Protein AF-A0A7X6W2G9-F1 (afdb_monomer)

Radius of gyration: 15.2 Å; Cα contacts (8 Å, |Δi|>4): 298; chains: 1; bounding box: 39×26×39 Å

Nearest PDB structures (foldseek):
  5fmg-assembly1_W  TM=5.201E-01  e=1.025E+00  Plasmodium falciparum
  4ghb-assembly1_A  TM=3.511E-01  e=9.060E+00  Bacteroides uniformis ATCC 8492

Solvent-accessible surface area (backbone atoms only — not comparable to full-atom values): 7760 Å² total; per-residue (Å²): 130,79,74,50,56,40,31,27,51,51,83,73,50,70,71,57,42,30,48,36,49,16,65,30,70,74,47,59,49,78,27,41,30,77,34,76,48,69,90,76,62,69,58,72,57,55,71,62,27,46,32,41,32,32,47,43,82,47,40,62,64,29,31,22,41,33,44,40,48,59,71,54,93,79,63,69,94,62,61,63,70,36,48,31,42,31,15,38,68,68,65,27,46,28,38,30,78,63,87,57,95,48,90,50,46,28,32,36,29,32,41,88,55,51,72,46,53,35,34,48,30,71,80,38,46,79,72,57,15,48,31,72,27,57,39,98,88,69,46,76,48,65,120

Foldseek 3Di:
DDKKKKFWQDDDDDLLLLVLLCQLVVHDSLQEAEACDPVPDDDDSNVNHQWYWHWHAFAARRGIMIIIDGPDPPDDPDCLSSVLSSQLSVQTKMWIDPPDPDPQWTWIAGNVRDIFIFGFDPVQVVVRYTYTDADPVRHGDTD

pLDDT: mean 90.99, std 9.59, range [55.84, 98.44]

Mean predicted aligned error: 4.4 Å

Sequence (143 aa):
MIEHDVLLATKPEGEELRRAVSAAAGIEAERVFVTPDITTAQGEDYENARVVIERVDMGGEFPVLLHFYPRAEETAKDPVPEVKRLAAILKCRVLIDDDSDNPWQMLEVTPDGTTRTVYLDPDAEDLGEFNLLKAPNGERKVA

Structure (mmCIF, N/CA/C/O backbone):
data_AF-A0A7X6W2G9-F1
#
_entry.id   AF-A0A7X6W2G9-F1
#
loop_
_atom_site.group_PDB
_atom_site.id
_atom_site.type_symbol
_atom_site.label_atom_id
_atom_site.label_alt_id
_atom_site.label_comp_id
_atom_site.label_asym_id
_atom_site.label_entity_id
_atom_site.label_seq_id
_atom_site.pdbx_PDB_ins_code
_atom_site.Cartn_x
_atom_site.Cartn_y
_atom_site.Cartn_z
_atom_site.occupancy
_atom_site.B_iso_or_equiv
_atom_site.auth_seq_id
_atom_site.auth_comp_id
_atom_site.auth_asym_id
_atom_site.auth_atom_id
_atom_site.pdbx_PDB_model_num
ATOM 1 N N . MET A 1 1 ? -17.128 7.792 -2.611 1.00 55.84 1 MET A N 1
ATOM 2 C CA . MET A 1 1 ? -16.157 6.944 -1.901 1.00 55.84 1 MET A CA 1
ATOM 3 C C . MET A 1 1 ? -14.899 6.998 -2.728 1.00 55.84 1 MET A C 1
ATOM 5 O O . MET A 1 1 ? -15.007 6.773 -3.926 1.00 55.84 1 MET A O 1
ATOM 9 N N . ILE A 1 2 ? -13.800 7.468 -2.146 1.00 60.41 2 ILE A N 1
ATOM 10 C CA . ILE A 1 2 ? -12.516 7.484 -2.842 1.00 60.41 2 ILE A CA 1
ATOM 11 C C . ILE A 1 2 ? -11.866 6.152 -2.493 1.00 60.41 2 ILE A C 1
ATOM 13 O O . ILE A 1 2 ? -11.666 5.857 -1.315 1.00 60.41 2 ILE A O 1
ATOM 17 N N . GLU A 1 3 ? -11.688 5.327 -3.511 1.00 76.69 3 GLU A N 1
ATOM 18 C CA . GLU A 1 3 ? -10.987 4.056 -3.422 1.00 76.69 3 GLU A CA 1
ATOM 19 C C . GLU A 1 3 ? -9.529 4.322 -3.777 1.00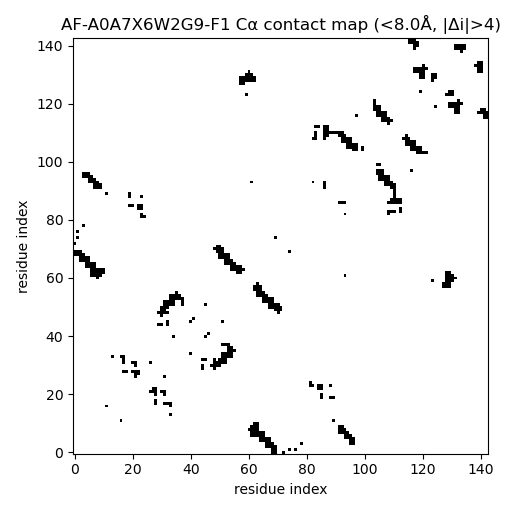 76.69 3 GLU A C 1
ATOM 21 O O . GLU A 1 3 ? -9.242 5.086 -4.702 1.00 76.69 3 GLU A O 1
ATOM 26 N N . HIS A 1 4 ? -8.621 3.760 -2.989 1.00 86.56 4 HIS A N 1
ATOM 27 C CA . HIS A 1 4 ? -7.195 3.891 -3.227 1.00 86.56 4 HIS A CA 1
ATOM 28 C C . HIS A 1 4 ? -6.560 2.513 -3.195 1.00 86.56 4 HIS A C 1
ATOM 30 O O . HIS A 1 4 ? -6.687 1.790 -2.202 1.00 86.56 4 HIS A O 1
ATOM 36 N N . ASP A 1 5 ? -5.829 2.219 -4.261 1.00 93.81 5 ASP A N 1
ATOM 37 C CA . ASP A 1 5 ? -5.077 0.989 -4.417 1.00 93.81 5 ASP A CA 1
ATOM 38 C C . ASP A 1 5 ? -3.619 1.230 -4.052 1.00 93.81 5 ASP A C 1
ATOM 40 O O . ASP A 1 5 ? -2.990 2.204 -4.478 1.00 93.81 5 ASP A O 1
ATOM 44 N N . VAL A 1 6 ? -3.086 0.341 -3.218 1.00 96.44 6 VAL A N 1
ATOM 45 C CA . VAL A 1 6 ? -1.714 0.427 -2.724 1.00 96.44 6 VAL A CA 1
ATOM 46 C C . VAL A 1 6 ? -1.023 -0.916 -2.902 1.00 96.44 6 VAL A C 1
ATOM 48 O O . VAL A 1 6 ? -1.430 -1.920 -2.322 1.00 96.44 6 VAL A O 1
ATOM 51 N N . LEU A 1 7 ? 0.070 -0.923 -3.658 1.00 97.62 7 LEU A N 1
ATOM 52 C CA . LEU A 1 7 ? 0.895 -2.104 -3.906 1.00 97.62 7 LEU A CA 1
ATOM 53 C C . LEU A 1 7 ? 2.127 -2.087 -2.999 1.00 97.62 7 LEU A C 1
ATOM 55 O O . LEU A 1 7 ? 2.850 -1.092 -2.955 1.00 97.62 7 LEU A O 1
ATOM 59 N N . LEU A 1 8 ? 2.413 -3.182 -2.295 1.00 98.31 8 LEU A N 1
ATOM 60 C CA . LEU A 1 8 ? 3.549 -3.283 -1.371 1.00 98.31 8 LEU A CA 1
ATOM 61 C C . LEU A 1 8 ? 4.641 -4.204 -1.913 1.00 98.31 8 LEU A C 1
ATOM 63 O O . LEU A 1 8 ? 4.361 -5.315 -2.349 1.00 98.31 8 LEU A O 1
ATOM 67 N N . ALA A 1 9 ? 5.906 -3.793 -1.791 1.00 98.00 9 ALA A N 1
ATOM 68 C CA . ALA A 1 9 ? 7.071 -4.615 -2.152 1.00 98.00 9 ALA A CA 1
ATOM 69 C C . ALA A 1 9 ? 7.432 -5.693 -1.104 1.00 98.00 9 ALA A C 1
ATOM 71 O O . ALA A 1 9 ? 8.477 -6.341 -1.197 1.00 98.00 9 ALA A O 1
ATOM 72 N N . THR A 1 10 ? 6.614 -5.858 -0.066 1.00 97.25 10 THR A N 1
ATOM 73 C CA . THR A 1 10 ? 6.757 -6.871 0.989 1.00 97.25 10 THR A CA 1
ATOM 74 C C . THR A 1 10 ? 5.399 -7.507 1.283 1.00 97.25 10 THR A C 1
ATOM 76 O O . THR A 1 10 ? 4.366 -7.013 0.841 1.00 97.25 10 THR A O 1
ATOM 79 N N . LYS A 1 11 ? 5.394 -8.614 2.037 1.00 97.31 11 LYS A N 1
ATOM 80 C CA . LYS A 1 11 ? 4.176 -9.316 2.467 1.00 97.31 11 LYS A CA 1
ATOM 81 C C . LYS A 1 11 ? 3.947 -9.154 3.973 1.00 97.31 11 LYS A C 1
ATOM 83 O O . LYS A 1 11 ? 4.187 -10.114 4.699 1.00 97.31 11 LYS A O 1
ATOM 88 N N . PRO A 1 12 ? 3.544 -7.968 4.470 1.00 96.19 12 PRO A N 1
ATOM 89 C CA . PRO A 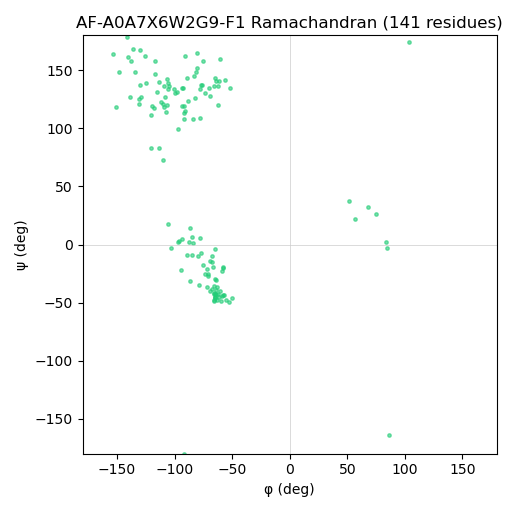1 12 ? 3.184 -7.849 5.874 1.00 96.19 12 PRO A CA 1
ATOM 90 C C . PRO A 1 12 ? 1.951 -8.709 6.169 1.00 96.19 12 PRO A C 1
ATOM 92 O O . PRO A 1 12 ? 1.014 -8.795 5.364 1.00 96.19 12 PRO A O 1
ATOM 95 N N . GLU A 1 13 ? 1.969 -9.341 7.336 1.00 93.12 13 GLU A N 1
ATOM 96 C CA . GLU A 1 13 ? 0.866 -10.161 7.840 1.00 93.12 13 GLU A CA 1
ATOM 97 C C . GLU A 1 13 ? -0.226 -9.282 8.469 1.00 93.12 13 GLU A C 1
ATOM 99 O O . GLU A 1 13 ? 0.008 -8.117 8.796 1.00 93.12 13 GLU A O 1
ATOM 104 N N . GLY A 1 14 ? -1.425 -9.837 8.683 1.00 90.62 14 GLY A N 1
ATOM 105 C CA . GLY A 1 14 ? -2.616 -9.065 9.076 1.00 90.62 14 GLY A CA 1
ATOM 106 C C . GLY A 1 14 ? -2.416 -8.108 10.262 1.00 90.62 14 GLY A C 1
ATOM 107 O O . GLY A 1 14 ? -2.785 -6.940 10.174 1.00 90.62 14 GLY A O 1
ATOM 108 N N . GLU A 1 15 ? -1.778 -8.557 11.348 1.00 94.44 15 GLU A N 1
ATOM 109 C CA . GLU A 1 15 ? -1.539 -7.714 12.534 1.00 94.44 15 GLU A CA 1
ATOM 110 C C . GLU A 1 15 ? -0.475 -6.629 12.303 1.00 94.44 15 GLU A C 1
ATOM 112 O O . GLU A 1 15 ? -0.602 -5.512 12.810 1.00 94.44 15 GLU A O 1
ATOM 117 N N . GLU A 1 16 ? 0.570 -6.937 11.534 1.00 96.31 16 GLU A N 1
ATOM 118 C CA . GLU A 1 16 ? 1.605 -5.968 11.163 1.00 96.31 16 GLU A CA 1
ATOM 119 C C . GLU A 1 16 ? 1.010 -4.875 10.275 1.00 96.31 16 GLU A C 1
ATOM 121 O O . GLU A 1 16 ? 1.174 -3.685 10.557 1.00 96.31 16 GLU A O 1
ATOM 126 N N . LEU A 1 17 ? 0.255 -5.281 9.253 1.00 96.56 17 LEU A N 1
ATOM 127 C CA . LEU A 1 17 ? -0.417 -4.376 8.334 1.00 96.56 17 LEU A CA 1
ATOM 128 C C . LEU A 1 17 ? -1.424 -3.485 9.069 1.00 96.56 17 LEU A C 1
ATOM 130 O O . LEU A 1 17 ? -1.415 -2.268 8.886 1.00 96.56 17 LEU A O 1
ATOM 134 N N . ARG A 1 18 ? -2.236 -4.068 9.959 1.00 96.81 18 ARG A N 1
ATOM 135 C CA . ARG A 1 18 ? -3.210 -3.338 10.780 1.00 96.81 18 ARG A CA 1
ATOM 136 C C . ARG A 1 18 ? -2.550 -2.220 11.587 1.00 96.81 18 ARG A C 1
ATOM 138 O O . ARG A 1 18 ? -3.013 -1.080 11.560 1.00 96.81 18 ARG A O 1
ATOM 145 N N . ARG A 1 19 ? -1.437 -2.521 12.265 1.00 97.31 19 ARG A N 1
ATOM 146 C CA . ARG A 1 19 ? -0.665 -1.531 13.037 1.00 97.31 19 ARG A CA 1
ATOM 147 C C . ARG A 1 19 ? -0.033 -0.469 12.149 1.00 97.31 19 ARG A C 1
ATOM 149 O O . ARG A 1 19 ? -0.051 0.706 12.511 1.00 97.31 19 ARG A O 1
ATOM 156 N N . ALA A 1 20 ? 0.522 -0.868 11.008 1.00 97.62 20 ALA A N 1
ATOM 157 C CA . ALA A 1 20 ? 1.176 0.054 10.091 1.00 97.62 20 ALA A CA 1
ATOM 158 C C . ALA A 1 20 ? 0.186 1.064 9.501 1.00 97.62 20 ALA A C 1
ATOM 160 O O . ALA A 1 20 ? 0.450 2.265 9.521 1.00 97.62 20 ALA A O 1
ATOM 161 N N . VAL A 1 21 ? -0.983 0.593 9.064 1.00 95.75 21 VAL A N 1
ATOM 162 C CA . VAL A 1 21 ? -2.077 1.436 8.564 1.00 95.75 21 VAL A CA 1
ATOM 163 C C . VAL A 1 21 ? -2.599 2.356 9.660 1.00 95.75 21 VAL A C 1
ATOM 165 O O . VAL A 1 21 ? -2.726 3.555 9.434 1.00 95.75 21 VAL A O 1
ATOM 168 N N . SER A 1 22 ? -2.868 1.816 10.851 1.00 95.81 22 SER A N 1
ATOM 169 C CA . SER A 1 22 ? -3.318 2.594 12.011 1.00 95.81 22 SER A CA 1
ATOM 170 C C . SER A 1 22 ? -2.375 3.764 12.302 1.00 95.81 22 SER A C 1
ATOM 172 O O . SER A 1 22 ? -2.812 4.913 12.380 1.00 95.81 22 SER A O 1
ATOM 174 N N . ALA A 1 23 ? -1.070 3.495 12.365 1.00 96.50 23 ALA A N 1
ATOM 175 C CA . ALA A 1 23 ? -0.057 4.517 12.589 1.00 96.50 23 ALA A CA 1
ATOM 176 C C . ALA A 1 23 ? 0.069 5.507 11.415 1.00 96.50 23 ALA A C 1
ATOM 178 O O . ALA A 1 23 ? 0.242 6.704 11.643 1.00 96.50 23 ALA A O 1
ATOM 179 N N . ALA A 1 24 ? -0.037 5.041 10.167 1.00 95.44 24 ALA A N 1
ATOM 180 C CA . ALA A 1 24 ? 0.056 5.889 8.979 1.00 95.44 24 ALA A CA 1
ATOM 181 C C . ALA A 1 24 ? -1.147 6.836 8.821 1.00 95.44 24 ALA A C 1
ATOM 183 O O . ALA A 1 24 ? -0.966 8.004 8.467 1.00 95.44 24 ALA A O 1
ATOM 184 N N . ALA A 1 25 ? -2.355 6.353 9.111 1.00 91.81 25 ALA A N 1
ATOM 185 C CA . ALA A 1 25 ? -3.603 7.105 9.000 1.00 91.81 25 ALA A CA 1
ATOM 186 C C . ALA A 1 25 ? -3.975 7.873 10.283 1.00 91.81 25 ALA A C 1
ATOM 188 O O . ALA A 1 25 ? -4.902 8.676 10.267 1.00 91.81 25 ALA A O 1
ATOM 189 N N . GLY A 1 26 ? -3.267 7.649 11.396 1.00 92.81 26 GLY A N 1
ATOM 190 C CA . GL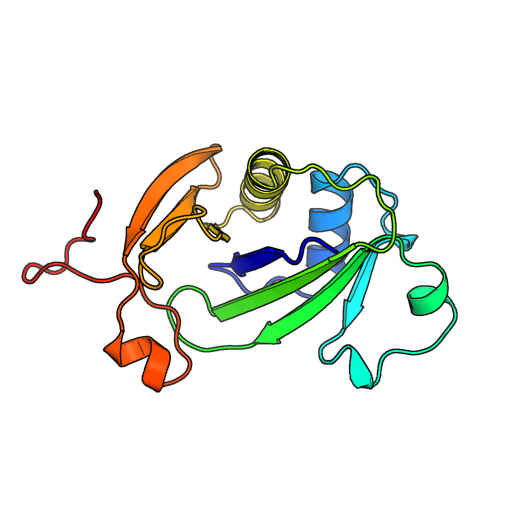Y A 1 26 ? -3.562 8.308 12.672 1.00 92.81 26 GLY A CA 1
ATOM 191 C C . GLY A 1 26 ? -4.892 7.865 13.290 1.00 92.81 26 GLY A C 1
ATOM 192 O O . GLY A 1 26 ? -5.559 8.663 13.945 1.00 92.81 26 GLY A O 1
ATOM 193 N N . ILE A 1 27 ? -5.282 6.606 13.075 1.00 92.94 27 ILE A N 1
ATOM 194 C CA . ILE A 1 27 ? -6.512 6.007 13.612 1.00 92.94 27 ILE A CA 1
ATOM 195 C C . ILE A 1 27 ? -6.187 4.851 14.556 1.00 92.94 27 ILE A C 1
ATOM 197 O O . ILE A 1 27 ? -5.112 4.264 14.490 1.00 92.94 27 ILE A O 1
ATOM 201 N N . GLU A 1 28 ? -7.120 4.510 15.438 1.00 95.00 28 GLU A N 1
ATOM 202 C CA . GLU A 1 28 ? -7.001 3.385 16.376 1.00 95.00 28 GLU A CA 1
ATOM 203 C C . GLU A 1 28 ? -6.865 2.051 15.614 1.00 95.00 28 GLU A C 1
ATOM 205 O O . GLU A 1 28 ? -7.532 1.842 14.599 1.00 95.00 28 GLU A O 1
ATOM 210 N N . ALA A 1 29 ? -6.022 1.129 16.089 1.00 95.25 29 ALA A N 1
ATOM 211 C CA . ALA A 1 29 ? -5.781 -0.149 15.407 1.00 95.25 29 ALA A CA 1
ATOM 212 C C . ALA A 1 29 ? -7.034 -1.035 15.360 1.00 95.25 29 ALA A C 1
ATOM 214 O O . ALA A 1 29 ? -7.244 -1.780 14.407 1.00 95.25 29 ALA A O 1
ATOM 215 N N . GLU A 1 30 ? -7.903 -0.904 16.357 1.00 95.31 30 GLU A N 1
ATOM 216 C CA . GLU A 1 30 ? -9.210 -1.551 16.455 1.00 95.31 30 GLU A CA 1
ATOM 217 C C . GLU A 1 30 ? -10.214 -1.004 15.426 1.00 95.31 30 GLU A C 1
ATOM 219 O O . GLU A 1 30 ? -11.252 -1.612 15.187 1.00 95.31 30 GLU A O 1
ATOM 224 N N . ARG A 1 31 ? -9.914 0.138 14.793 1.00 95.50 31 ARG A N 1
ATOM 225 C CA . ARG A 1 31 ? -10.718 0.732 13.714 1.00 95.50 31 ARG A CA 1
ATOM 226 C C . ARG A 1 31 ? -10.215 0.365 12.320 1.00 95.50 31 ARG A C 1
ATOM 228 O O . ARG A 1 31 ? -10.771 0.866 11.340 1.00 95.50 31 ARG A O 1
ATOM 235 N N . VAL A 1 32 ? -9.189 -0.477 12.225 1.00 95.44 32 VAL A N 1
ATOM 236 C CA . VAL A 1 32 ? -8.656 -1.002 10.966 1.00 95.44 32 VAL A CA 1
ATOM 237 C C . VAL A 1 32 ? -9.020 -2.477 10.866 1.00 95.44 32 VAL A C 1
ATOM 239 O O . VAL A 1 32 ? -8.582 -3.286 11.684 1.00 95.44 32 VAL A O 1
ATOM 242 N N . PHE A 1 33 ? -9.792 -2.831 9.843 1.00 95.94 33 PHE A N 1
ATOM 243 C CA . PHE A 1 33 ? -10.171 -4.213 9.568 1.00 95.94 33 PHE A CA 1
ATOM 244 C C . PHE A 1 33 ? -9.506 -4.689 8.280 1.00 95.94 33 PHE A C 1
ATOM 246 O O . PHE A 1 33 ? -9.695 -4.076 7.234 1.00 95.94 33 PHE A O 1
ATOM 253 N N . VAL A 1 34 ? -8.725 -5.768 8.355 1.00 96.25 34 VAL A N 1
ATOM 254 C CA . VAL A 1 34 ? -8.035 -6.367 7.202 1.00 96.25 34 VAL A CA 1
ATOM 255 C C . VAL A 1 34 ? -8.711 -7.693 6.867 1.00 96.25 34 VAL A C 1
ATOM 257 O O . VAL A 1 34 ? -8.847 -8.546 7.742 1.00 96.25 34 VAL A O 1
ATOM 260 N N . THR A 1 35 ? -9.109 -7.880 5.612 1.00 96.19 35 THR A N 1
ATOM 261 C CA . THR A 1 35 ? -9.775 -9.093 5.116 1.00 96.19 35 THR A CA 1
ATOM 262 C C . THR A 1 35 ? -9.169 -9.540 3.786 1.00 96.19 35 THR A C 1
ATOM 264 O O . THR A 1 35 ? -8.714 -8.692 3.025 1.00 96.19 35 THR A O 1
ATOM 267 N N . PRO A 1 36 ? -9.131 -10.845 3.472 1.00 95.62 36 PRO A N 1
ATOM 268 C CA . PRO A 1 36 ? -8.777 -11.308 2.129 1.00 95.62 36 PRO A CA 1
ATOM 269 C C . PRO A 1 36 ? -9.901 -11.110 1.099 1.00 95.62 36 PRO A C 1
ATOM 271 O O . PRO A 1 36 ? -9.636 -11.192 -0.092 1.00 95.62 36 PRO A O 1
ATOM 274 N N . ASP A 1 37 ? -11.142 -10.911 1.553 1.00 95.19 37 ASP A N 1
ATOM 275 C CA . ASP A 1 37 ? -12.321 -10.730 0.700 1.00 95.19 37 ASP A CA 1
ATOM 276 C C . ASP A 1 37 ? -13.344 -9.854 1.438 1.00 95.19 37 ASP A C 1
ATOM 278 O O . ASP A 1 37 ? -13.813 -10.205 2.530 1.00 95.19 37 ASP A O 1
ATOM 282 N N . ILE A 1 38 ? -13.674 -8.687 0.884 1.00 93.50 38 ILE A N 1
ATOM 283 C CA . ILE A 1 38 ? -14.629 -7.765 1.514 1.00 93.50 38 ILE A CA 1
ATOM 284 C C . ILE A 1 38 ? -16.080 -8.249 1.420 1.00 93.50 38 ILE A C 1
ATOM 286 O O . ILE A 1 38 ? -16.900 -7.910 2.274 1.00 93.50 38 ILE A O 1
ATOM 290 N N . THR A 1 39 ? -16.410 -9.076 0.42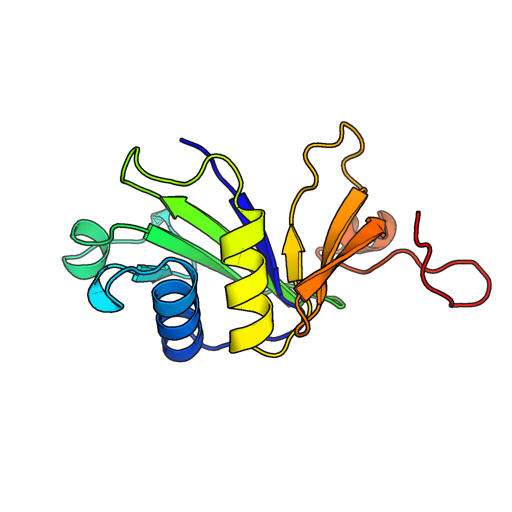9 1.00 93.94 39 THR A N 1
ATOM 291 C CA . THR A 1 39 ? -17.780 -9.557 0.191 1.00 93.94 39 THR A CA 1
ATOM 292 C C . THR A 1 39 ? -18.239 -10.569 1.238 1.00 93.94 39 THR A C 1
ATOM 294 O O . THR A 1 39 ? -19.438 -10.747 1.456 1.00 93.94 39 THR A O 1
ATOM 297 N N . THR A 1 40 ? -17.285 -11.206 1.919 1.00 92.69 40 THR A N 1
ATOM 298 C CA . THR A 1 40 ? -17.533 -12.180 2.991 1.00 92.69 40 THR A CA 1
ATOM 299 C C . THR A 1 40 ? -17.298 -11.607 4.391 1.00 92.69 40 THR A C 1
ATOM 301 O O . THR A 1 40 ? -17.540 -12.292 5.391 1.00 92.69 40 THR A O 1
ATOM 304 N N . ALA A 1 41 ? -16.853 -10.349 4.481 1.00 92.25 41 ALA A N 1
ATOM 305 C CA . ALA A 1 41 ? -16.549 -9.685 5.738 1.00 92.25 41 ALA A CA 1
ATOM 306 C C . ALA A 1 41 ? -17.822 -9.407 6.557 1.00 92.25 41 ALA A C 1
ATOM 308 O O . ALA A 1 41 ? -18.788 -8.818 6.074 1.00 92.25 41 ALA A O 1
ATOM 309 N N . GLN A 1 42 ? -17.814 -9.828 7.822 1.00 92.94 42 GLN A N 1
ATOM 310 C CA . GLN A 1 42 ? -18.934 -9.688 8.754 1.00 92.94 42 GLN A CA 1
ATOM 311 C C . GLN A 1 42 ? -18.435 -9.657 10.205 1.00 92.94 42 GLN A C 1
ATOM 313 O O . GLN A 1 42 ? -17.311 -10.074 10.488 1.00 92.94 42 GLN A O 1
ATOM 318 N N . GLY A 1 43 ? -19.291 -9.214 11.128 1.00 93.19 43 GLY A N 1
ATOM 319 C CA . GLY A 1 43 ? -19.019 -9.203 12.567 1.00 93.19 43 GLY A CA 1
ATOM 320 C C . GLY A 1 43 ? -18.666 -7.825 13.126 1.00 93.19 43 GLY A C 1
ATOM 321 O O . GLY A 1 43 ? -18.521 -6.849 12.392 1.00 93.19 43 GLY A O 1
ATOM 322 N N . GLU A 1 44 ? -18.529 -7.763 14.450 1.00 92.06 44 GLU A N 1
ATOM 323 C CA . GLU A 1 44 ? -18.393 -6.510 15.203 1.00 92.06 44 GLU A CA 1
ATOM 324 C C . GLU A 1 44 ? -17.156 -5.695 14.792 1.00 92.06 44 GLU A C 1
ATOM 326 O O . GLU A 1 44 ? -17.253 -4.480 14.632 1.00 92.06 44 GLU A O 1
ATOM 331 N N . ASP A 1 45 ? -16.013 -6.343 14.543 1.00 89.31 45 ASP A N 1
ATOM 332 C CA . ASP A 1 45 ? -14.791 -5.656 14.098 1.00 89.31 45 ASP A CA 1
ATOM 333 C C . ASP A 1 45 ? -14.975 -5.003 12.721 1.00 89.31 45 ASP A C 1
ATOM 335 O O . ASP A 1 45 ? -14.579 -3.856 12.511 1.00 89.31 45 ASP A O 1
ATOM 339 N N . TYR A 1 46 ? -15.628 -5.709 11.790 1.00 92.44 46 TYR A N 1
ATOM 340 C CA . TYR A 1 46 ? -15.968 -5.162 10.479 1.00 92.44 46 TYR A CA 1
ATOM 341 C C . TYR A 1 46 ? -16.955 -4.007 10.618 1.00 92.44 46 TYR A C 1
ATOM 343 O O . TYR A 1 46 ? -16.759 -2.970 9.997 1.00 92.44 46 TYR A O 1
ATOM 351 N N . GLU A 1 47 ? -18.008 -4.137 11.424 1.00 92.69 47 GLU A N 1
ATOM 352 C CA . GLU A 1 47 ? -19.018 -3.091 11.634 1.00 92.69 47 GLU A CA 1
ATOM 353 C C . GLU A 1 47 ? -18.428 -1.829 12.286 1.00 92.69 47 GLU A C 1
ATOM 355 O O . GLU A 1 47 ? -18.770 -0.714 11.888 1.00 92.69 47 GLU A O 1
ATOM 360 N N . ASN A 1 48 ? -17.478 -1.990 13.210 1.00 93.25 48 ASN A N 1
ATOM 361 C CA . ASN A 1 48 ? -16.829 -0.893 13.929 1.00 93.25 48 ASN A CA 1
ATOM 362 C C . ASN A 1 48 ? -15.640 -0.253 13.194 1.00 93.25 48 ASN A C 1
ATOM 364 O O . ASN A 1 48 ? -15.142 0.790 13.647 1.00 93.25 48 ASN A O 1
ATOM 368 N N . ALA A 1 49 ? -15.182 -0.848 12.090 1.00 94.38 49 ALA A N 1
ATOM 369 C CA . ALA A 1 49 ? -14.053 -0.357 11.312 1.00 94.38 49 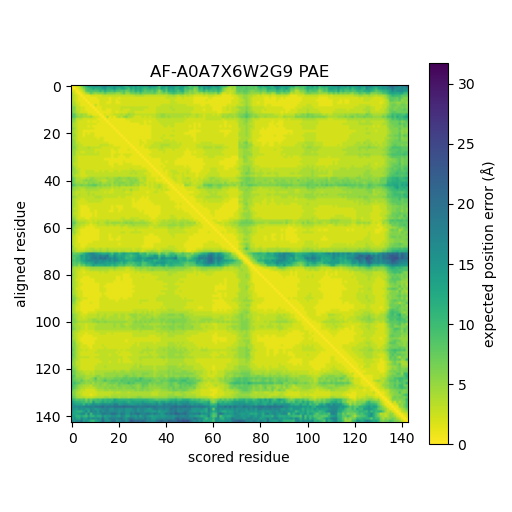ALA A CA 1
ATOM 370 C C . ALA A 1 49 ? -14.320 1.037 10.721 1.00 94.38 49 ALA A C 1
ATOM 372 O O . ALA A 1 49 ? -15.382 1.305 10.157 1.00 94.38 49 ALA A O 1
ATOM 373 N N . ARG A 1 50 ? -13.321 1.924 10.799 1.00 92.69 50 ARG A N 1
ATOM 374 C CA . ARG A 1 50 ? -13.290 3.183 10.033 1.00 92.69 50 ARG A CA 1
ATOM 375 C C . ARG A 1 50 ? -12.693 2.984 8.647 1.00 92.69 50 ARG A C 1
ATOM 377 O O . ARG A 1 50 ? -13.088 3.679 7.713 1.00 92.69 50 ARG A O 1
ATOM 384 N N . VAL A 1 51 ? -11.758 2.045 8.531 1.00 92.25 51 VAL A N 1
ATOM 385 C CA . VAL A 1 51 ? -11.132 1.648 7.272 1.00 92.25 51 VAL A CA 1
ATOM 386 C C . VAL A 1 51 ? -11.186 0.132 7.180 1.00 92.25 51 VAL A C 1
ATOM 388 O O . VAL A 1 51 ? -10.726 -0.568 8.087 1.00 92.25 51 VAL A O 1
ATOM 391 N N . VAL A 1 52 ? -11.754 -0.358 6.084 1.00 94.19 52 VAL A N 1
ATOM 392 C CA . VAL A 1 52 ? -11.658 -1.762 5.689 1.00 94.19 52 VAL A CA 1
ATOM 393 C C . VAL A 1 52 ? -10.589 -1.865 4.611 1.00 94.19 52 VAL A C 1
ATOM 395 O O . VAL A 1 52 ? -10.557 -1.046 3.698 1.00 94.19 52 VAL A O 1
ATOM 398 N N . ILE A 1 53 ? -9.706 -2.846 4.740 1.00 95.31 53 ILE A N 1
ATOM 399 C CA . ILE A 1 53 ? -8.649 -3.132 3.779 1.00 95.31 53 ILE A CA 1
ATOM 400 C C . ILE A 1 53 ? -8.860 -4.539 3.265 1.00 95.31 53 ILE A C 1
ATOM 402 O O . ILE A 1 53 ? -8.807 -5.497 4.039 1.00 95.31 53 ILE A O 1
ATOM 406 N N . GLU A 1 54 ? -9.069 -4.656 1.965 1.00 96.19 54 GLU A N 1
ATOM 407 C CA . GLU A 1 54 ? -8.977 -5.940 1.287 1.00 96.19 54 GLU A CA 1
ATOM 408 C C . GLU A 1 54 ? -7.530 -6.165 0.855 1.00 96.19 54 GLU A C 1
ATOM 410 O O . GLU A 1 54 ? -6.934 -5.324 0.185 1.00 96.19 54 GLU A O 1
ATOM 415 N N . ARG A 1 55 ? -6.943 -7.275 1.303 1.00 96.50 55 ARG A N 1
ATOM 416 C CA . ARG A 1 55 ? -5.554 -7.650 1.030 1.00 96.50 55 ARG A CA 1
ATOM 417 C C . ARG A 1 55 ? -5.537 -8.800 0.035 1.00 96.50 55 ARG A C 1
ATOM 419 O O . ARG A 1 55 ? -5.896 -9.922 0.390 1.00 96.50 55 ARG A O 1
ATOM 426 N N . VAL A 1 56 ? -5.021 -8.539 -1.158 1.00 96.31 56 VAL A N 1
ATOM 427 C CA . VAL A 1 56 ? -4.883 -9.529 -2.226 1.00 96.31 56 VAL A CA 1
ATOM 428 C C . VAL A 1 56 ? -3.412 -9.908 -2.370 1.00 96.31 56 VAL A C 1
ATOM 430 O O . VAL A 1 56 ? -2.558 -9.060 -2.626 1.00 96.31 56 VAL A O 1
ATOM 433 N N . ASP A 1 57 ? -3.101 -11.193 -2.187 1.00 95.69 57 ASP A N 1
ATOM 434 C CA . ASP A 1 57 ? -1.775 -11.728 -2.501 1.00 95.69 57 ASP A CA 1
ATOM 435 C C . ASP A 1 57 ? -1.640 -11.946 -4.010 1.00 95.69 57 ASP A C 1
ATOM 437 O O . ASP A 1 57 ? -2.499 -12.558 -4.643 1.00 95.69 57 ASP A O 1
ATOM 441 N N . MET A 1 58 ? -0.519 -11.498 -4.566 1.00 94.50 58 MET A N 1
ATOM 442 C CA . MET A 1 58 ? -0.221 -11.564 -5.997 1.00 94.50 58 MET A CA 1
ATOM 443 C C . MET A 1 58 ? 1.255 -11.890 -6.256 1.00 94.50 58 MET A C 1
ATOM 445 O O . MET A 1 58 ? 2.037 -12.119 -5.320 1.00 94.50 58 MET A O 1
ATOM 449 N N . GLY A 1 59 ? 1.619 -12.000 -7.535 1.00 92.31 59 GLY A N 1
ATOM 450 C CA . GLY A 1 59 ? 2.992 -12.240 -7.979 1.00 92.31 59 GLY A CA 1
ATOM 451 C C . GLY A 1 59 ? 3.771 -10.950 -8.257 1.00 92.31 59 GLY A C 1
ATOM 452 O O . GLY A 1 59 ? 3.255 -9.843 -8.119 1.00 92.31 59 GLY A O 1
ATOM 453 N N . GLY A 1 60 ? 5.030 -11.104 -8.668 1.00 95.12 60 GLY A N 1
ATOM 454 C CA . GLY A 1 60 ? 5.883 -9.990 -9.088 1.00 95.12 60 GLY A CA 1
ATOM 455 C C . GLY A 1 60 ? 6.643 -9.267 -7.971 1.00 95.12 60 GLY A C 1
ATOM 456 O O . GLY A 1 60 ? 6.837 -9.771 -6.861 1.00 95.12 60 GLY A O 1
ATOM 457 N N . GLU A 1 61 ? 7.136 -8.076 -8.311 1.00 96.62 61 GLU A N 1
ATOM 458 C CA . GLU A 1 61 ? 7.954 -7.211 -7.455 1.00 96.62 61 GLU A CA 1
ATOM 459 C C . GLU A 1 61 ? 7.151 -6.572 -6.311 1.00 96.62 61 GLU A C 1
ATOM 461 O O . GLU A 1 61 ? 7.722 -6.269 -5.258 1.00 96.62 61 GLU A O 1
ATOM 466 N N . PHE A 1 62 ? 5.839 -6.412 -6.501 1.00 97.25 62 PHE A N 1
ATOM 467 C CA . PHE A 1 62 ? 4.899 -5.904 -5.504 1.00 97.25 62 PHE A CA 1
ATOM 468 C C . PHE A 1 62 ? 3.820 -6.948 -5.212 1.00 97.25 62 PHE A C 1
ATOM 470 O O . PHE A 1 62 ? 2.744 -6.913 -5.799 1.00 97.25 62 PHE A O 1
ATOM 477 N N . PRO A 1 63 ? 4.097 -7.920 -4.331 1.00 97.38 63 PRO A N 1
ATOM 478 C CA . PRO A 1 63 ? 3.286 -9.126 -4.262 1.00 97.38 63 PRO A CA 1
ATOM 479 C C . PRO A 1 63 ? 2.051 -9.008 -3.350 1.00 97.38 63 PRO A C 1
ATOM 481 O O . PRO A 1 63 ? 1.478 -10.032 -2.968 1.00 97.38 63 PRO A O 1
ATOM 484 N N . VAL A 1 64 ? 1.671 -7.790 -2.954 1.00 97.69 64 VAL A N 1
ATOM 485 C CA . VAL A 1 64 ? 0.458 -7.496 -2.179 1.00 97.69 64 VAL A CA 1
ATOM 486 C C . VAL A 1 64 ? -0.200 -6.243 -2.732 1.00 97.69 64 VAL A C 1
ATOM 488 O O . VAL A 1 64 ? 0.439 -5.193 -2.768 1.00 97.69 64 VAL A O 1
ATOM 491 N N . LEU A 1 65 ? -1.484 -6.349 -3.061 1.00 96.75 65 LEU A N 1
ATOM 492 C CA . LEU A 1 65 ? -2.375 -5.225 -3.331 1.00 96.75 65 LEU A CA 1
ATOM 493 C C . LEU A 1 65 ? -3.305 -5.016 -2.139 1.00 96.75 65 LEU A C 1
ATOM 495 O O . LEU A 1 65 ? -3.832 -5.971 -1.564 1.00 96.75 65 LEU A O 1
ATOM 499 N N . LEU A 1 66 ? -3.477 -3.757 -1.762 1.00 97.06 66 LEU A N 1
ATOM 500 C CA . LEU A 1 66 ? -4.391 -3.315 -0.726 1.00 97.06 66 LEU A CA 1
ATOM 501 C C . LEU A 1 66 ? -5.439 -2.396 -1.346 1.00 97.06 66 LEU A C 1
ATOM 503 O O . LEU A 1 66 ? -5.086 -1.306 -1.795 1.00 97.06 66 LEU A O 1
ATOM 507 N N . HIS A 1 67 ? -6.704 -2.801 -1.291 1.00 95.38 67 HIS A N 1
ATOM 508 C CA . HIS A 1 67 ? -7.830 -1.925 -1.605 1.00 95.38 67 HIS A CA 1
ATOM 509 C C . HIS A 1 67 ? -8.315 -1.260 -0.318 1.00 95.38 67 HIS A C 1
ATOM 511 O O . HIS A 1 67 ? -8.702 -1.939 0.642 1.00 95.38 67 HIS A O 1
ATOM 517 N N . PHE A 1 68 ? -8.266 0.071 -0.271 1.00 93.50 68 PHE A N 1
ATOM 518 C CA . PHE A 1 68 ? -8.716 0.845 0.882 1.00 93.50 68 PHE A CA 1
ATOM 519 C C . PHE A 1 68 ? -10.174 1.277 0.716 1.00 93.50 68 PHE A C 1
ATOM 521 O O . PHE A 1 68 ? -10.505 2.076 -0.158 1.00 93.50 68 PHE A O 1
ATOM 528 N N . TYR A 1 69 ? -11.025 0.836 1.644 1.00 92.25 69 TYR A N 1
ATOM 529 C CA . TYR A 1 69 ? -12.438 1.205 1.730 1.00 92.25 69 TYR A CA 1
ATOM 530 C C . TYR A 1 69 ? -12.696 2.022 3.005 1.00 92.25 69 TYR A C 1
ATOM 532 O O . TYR A 1 69 ? -13.093 1.482 4.051 1.00 92.25 69 TYR A O 1
ATOM 540 N N . PRO A 1 70 ? -12.439 3.337 2.972 1.00 90.44 70 PRO A N 1
ATOM 541 C CA . PRO A 1 70 ? -12.774 4.208 4.083 1.00 90.44 70 PRO A CA 1
ATOM 542 C C . PRO A 1 70 ? -14.286 4.390 4.216 1.00 90.44 70 PRO A C 1
ATOM 544 O O . PRO A 1 70 ? -14.990 4.652 3.242 1.00 90.44 70 PRO A O 1
ATOM 547 N N . ARG A 1 71 ? -14.796 4.294 5.446 1.00 87.56 71 ARG A N 1
ATOM 548 C CA . ARG A 1 71 ? -16.229 4.473 5.736 1.00 87.56 71 ARG A CA 1
ATOM 549 C C . ARG A 1 71 ? -16.613 5.884 6.158 1.00 87.56 71 ARG A C 1
ATOM 551 O O . ARG A 1 71 ? -17.782 6.246 6.069 1.00 87.56 71 ARG A O 1
ATOM 558 N N . ALA A 1 72 ? -15.658 6.664 6.651 1.00 72.38 72 ALA A N 1
ATOM 559 C CA . ALA A 1 72 ? -15.885 8.059 7.004 1.00 72.38 72 ALA A CA 1
ATOM 560 C C . ALA A 1 72 ? -15.626 8.962 5.789 1.00 72.38 72 ALA A C 1
ATOM 562 O O . ALA A 1 72 ? -14.672 8.739 5.050 1.00 72.38 72 ALA A O 1
ATOM 563 N N . GLU A 1 73 ? -16.415 10.030 5.635 1.00 65.06 73 GLU A N 1
ATOM 564 C CA . GLU A 1 73 ? -16.179 11.096 4.638 1.00 65.06 73 GLU A CA 1
ATOM 565 C C . GLU A 1 73 ? -14.879 11.891 4.892 1.00 65.06 73 GLU A C 1
ATOM 567 O O . GLU A 1 73 ? -14.518 12.771 4.116 1.00 65.06 73 GLU A O 1
ATOM 572 N N . GLU A 1 74 ? -14.173 11.591 5.983 1.00 58.31 74 GLU A N 1
ATOM 573 C CA . GLU A 1 74 ? -12.988 12.305 6.462 1.00 58.31 74 GLU A CA 1
ATOM 574 C C . GLU A 1 74 ? -11.677 11.848 5.810 1.00 58.31 74 GLU A C 1
ATOM 576 O O . GLU A 1 74 ? -10.609 12.294 6.234 1.00 58.31 74 GLU A O 1
ATOM 581 N N . THR A 1 75 ? -11.699 10.969 4.804 1.00 61.19 75 THR A N 1
ATOM 582 C CA . THR A 1 75 ? -10.441 10.609 4.144 1.00 61.19 75 THR A CA 1
ATOM 583 C C . THR A 1 75 ? -9.828 11.782 3.414 1.00 61.19 75 THR A C 1
ATOM 585 O O . THR A 1 75 ? -10.506 12.543 2.716 1.00 61.19 75 THR A O 1
ATOM 588 N N . ALA A 1 76 ? -8.512 11.906 3.580 1.00 64.38 76 ALA A N 1
ATOM 589 C CA . ALA A 1 76 ? -7.708 12.837 2.821 1.00 64.38 76 ALA A CA 1
ATOM 590 C C . ALA A 1 76 ? -7.983 12.634 1.327 1.00 64.38 76 ALA A C 1
ATOM 592 O O . ALA A 1 76 ? -8.046 11.509 0.841 1.00 64.38 76 ALA A O 1
ATOM 593 N N . LYS A 1 77 ? -8.166 13.741 0.603 1.00 76.81 77 LYS A N 1
ATOM 594 C CA . LYS A 1 77 ? -8.305 13.715 -0.860 1.00 76.81 77 LYS A CA 1
ATOM 595 C C . LYS A 1 77 ? -7.017 13.279 -1.561 1.00 76.81 77 LYS A C 1
ATOM 597 O O . LYS A 1 77 ? -7.069 12.928 -2.727 1.00 76.81 77 LYS A O 1
ATOM 602 N N . ASP A 1 78 ? -5.895 13.374 -0.857 1.00 87.25 78 ASP A N 1
ATOM 603 C CA . ASP A 1 78 ? -4.562 13.019 -1.321 1.00 87.25 78 ASP A CA 1
ATOM 604 C C . ASP A 1 78 ? -4.018 11.925 -0.386 1.00 87.25 78 ASP A C 1
ATOM 606 O O . ASP A 1 78 ? -3.787 12.228 0.789 1.00 87.25 78 ASP A O 1
ATOM 610 N N . PRO A 1 79 ? -3.844 10.678 -0.861 1.00 89.69 79 PRO A N 1
ATOM 611 C CA . PRO A 1 79 ? -3.344 9.569 -0.050 1.00 89.69 79 PRO A CA 1
ATOM 612 C C . PRO A 1 79 ? -1.814 9.584 0.124 1.00 89.69 79 PRO A C 1
ATOM 614 O O . PRO A 1 79 ? -1.270 8.799 0.907 1.00 89.69 79 PRO A O 1
ATOM 617 N N . VAL A 1 80 ? -1.081 10.440 -0.601 1.00 93.56 80 VAL A N 1
ATOM 618 C CA . VAL A 1 80 ? 0.390 10.426 -0.643 1.00 93.56 80 VAL A CA 1
ATOM 619 C C . VAL A 1 80 ? 1.029 10.599 0.748 1.00 93.56 80 VAL A C 1
ATOM 621 O O . VAL A 1 80 ? 1.992 9.878 1.044 1.00 93.56 80 VAL A O 1
ATOM 624 N N . PRO A 1 81 ? 0.569 11.504 1.640 1.00 94.50 81 PRO A N 1
ATOM 625 C CA . PRO A 1 81 ? 1.161 11.655 2.970 1.00 94.50 81 PRO A CA 1
ATOM 626 C C . PRO A 1 81 ? 1.042 10.394 3.838 1.00 94.50 81 PRO A C 1
ATOM 628 O O . PRO A 1 81 ? 2.007 10.015 4.508 1.00 94.50 81 PRO A O 1
ATOM 631 N N . GLU A 1 82 ? -0.116 9.738 3.829 1.00 94.25 82 GLU A N 1
ATOM 632 C CA . GLU A 1 82 ? -0.381 8.485 4.537 1.00 94.25 82 GLU A CA 1
ATOM 633 C C . GLU A 1 82 ? 0.485 7.362 3.967 1.00 94.25 82 GLU A C 1
ATOM 635 O O . GLU A 1 82 ? 1.142 6.643 4.721 1.00 94.25 82 GLU A O 1
ATOM 640 N N . VAL A 1 83 ? 0.570 7.263 2.641 1.00 95.81 83 VAL A N 1
ATOM 641 C CA . VAL A 1 83 ? 1.365 6.245 1.943 1.00 95.81 83 VAL A CA 1
ATOM 642 C C . VAL A 1 83 ? 2.859 6.409 2.227 1.00 95.81 83 VAL A C 1
ATOM 644 O O . VAL A 1 83 ? 3.547 5.420 2.477 1.00 95.81 83 VAL A O 1
ATOM 647 N N . LYS A 1 84 ? 3.375 7.643 2.297 1.00 97.56 84 LYS A N 1
ATOM 648 C CA . LYS A 1 84 ? 4.757 7.912 2.739 1.00 97.56 84 LYS A CA 1
ATOM 649 C C . LYS A 1 84 ? 5.024 7.391 4.145 1.00 97.56 84 LYS A C 1
ATOM 651 O O . LYS A 1 84 ? 6.061 6.771 4.387 1.00 97.56 84 LYS A O 1
ATOM 656 N N . ARG A 1 85 ? 4.094 7.623 5.077 1.00 97.50 85 ARG A N 1
ATOM 657 C CA . ARG A 1 85 ? 4.207 7.097 6.445 1.00 97.50 85 ARG A CA 1
ATOM 658 C C . ARG A 1 85 ? 4.153 5.570 6.444 1.00 97.50 85 ARG A C 1
ATOM 660 O O . ARG A 1 85 ? 4.976 4.945 7.109 1.00 97.50 85 ARG A O 1
ATOM 667 N N . LEU A 1 86 ? 3.253 4.978 5.660 1.00 97.50 86 LEU A N 1
ATOM 668 C CA . LEU A 1 86 ? 3.121 3.530 5.517 1.00 97.50 86 LEU A CA 1
ATOM 669 C C . LEU A 1 86 ? 4.413 2.887 4.984 1.00 97.50 86 LEU A C 1
ATOM 671 O O . LEU A 1 86 ? 4.920 1.948 5.599 1.00 97.50 86 LEU A O 1
ATOM 675 N N . ALA A 1 87 ? 4.991 3.434 3.909 1.00 98.25 87 ALA A N 1
ATOM 676 C CA . ALA A 1 87 ? 6.251 2.978 3.317 1.00 98.25 87 ALA A CA 1
ATOM 677 C C . ALA A 1 87 ? 7.409 3.009 4.329 1.00 98.25 87 ALA A C 1
ATOM 679 O O . ALA A 1 87 ? 8.177 2.048 4.440 1.00 98.25 87 ALA A O 1
ATOM 680 N N . ALA A 1 88 ? 7.506 4.084 5.118 1.00 98.44 88 ALA A N 1
ATOM 681 C CA . ALA A 1 88 ? 8.517 4.224 6.162 1.00 98.44 88 ALA A CA 1
ATOM 682 C C . ALA A 1 88 ? 8.336 3.204 7.304 1.00 98.44 88 ALA A C 1
ATOM 684 O O . ALA A 1 88 ? 9.316 2.605 7.754 1.00 98.44 88 ALA A O 1
ATOM 685 N N . ILE A 1 89 ? 7.097 2.973 7.757 1.00 98.25 89 ILE A N 1
ATOM 686 C CA . ILE A 1 89 ? 6.784 2.023 8.839 1.00 98.25 89 ILE A CA 1
ATOM 687 C C . ILE A 1 89 ? 7.086 0.585 8.411 1.00 98.25 89 ILE A C 1
ATOM 689 O O . ILE A 1 89 ? 7.774 -0.140 9.131 1.00 98.25 89 ILE A O 1
ATOM 693 N N . LEU A 1 90 ? 6.612 0.194 7.225 1.00 98.06 90 LEU A N 1
ATOM 694 C CA . LEU A 1 90 ? 6.818 -1.142 6.659 1.00 98.06 90 LEU A CA 1
ATOM 695 C C . LEU A 1 90 ? 8.227 -1.339 6.085 1.00 98.06 90 LEU A C 1
ATOM 697 O O . LEU A 1 90 ? 8.586 -2.450 5.698 1.00 98.06 90 LEU A O 1
ATOM 701 N N . LYS A 1 91 ? 9.031 -0.269 6.016 1.00 98.00 91 LYS A N 1
ATOM 702 C CA . LYS A 1 91 ? 10.389 -0.259 5.453 1.00 98.00 91 LYS A CA 1
ATOM 703 C C . LYS A 1 91 ? 10.440 -0.858 4.046 1.00 98.00 91 LYS A C 1
ATOM 705 O O . LYS A 1 91 ? 11.401 -1.540 3.686 1.00 98.00 91 LYS A O 1
ATOM 710 N N . CYS A 1 92 ? 9.408 -0.602 3.250 1.00 98.25 92 CYS A N 1
ATOM 711 C CA . CYS A 1 92 ? 9.275 -1.137 1.902 1.00 98.25 92 CYS A CA 1
ATOM 712 C C . CYS A 1 92 ? 8.942 -0.043 0.887 1.00 98.25 92 CYS A C 1
ATOM 714 O O . CYS A 1 92 ? 8.630 1.095 1.237 1.00 98.25 92 CYS A O 1
ATOM 716 N N . ARG A 1 93 ? 9.066 -0.398 -0.390 1.00 98.12 93 ARG A N 1
ATOM 717 C CA . ARG A 1 93 ? 8.597 0.444 -1.488 1.00 98.12 93 ARG A CA 1
ATOM 718 C C . ARG A 1 93 ? 7.114 0.194 -1.681 1.00 98.12 93 ARG A C 1
ATOM 720 O O . ARG A 1 93 ? 6.659 -0.940 -1.523 1.00 98.12 93 ARG A O 1
ATOM 727 N N . VAL A 1 94 ? 6.409 1.249 -2.039 1.00 98.19 94 VAL A N 1
ATOM 728 C CA . VAL A 1 94 ? 4.966 1.242 -2.222 1.00 98.19 94 VAL A CA 1
ATOM 729 C C . VAL A 1 94 ? 4.647 1.878 -3.567 1.00 98.19 94 VAL A C 1
ATOM 731 O O . VAL A 1 94 ? 5.275 2.881 -3.899 1.00 98.19 94 VAL A O 1
ATOM 734 N N . LEU A 1 95 ? 3.717 1.312 -4.336 1.00 97.44 95 LEU A N 1
ATOM 735 C CA . LEU A 1 95 ? 3.140 1.997 -5.497 1.00 97.44 95 LEU A CA 1
ATOM 736 C C . LEU A 1 95 ? 1.718 2.434 -5.182 1.00 97.44 95 LEU A C 1
ATOM 738 O O . LEU A 1 95 ? 0.980 1.705 -4.518 1.00 97.44 95 LEU A O 1
ATOM 742 N N . ILE A 1 96 ? 1.365 3.608 -5.684 1.00 96.38 96 ILE A N 1
ATOM 743 C CA . ILE A 1 96 ? 0.005 4.138 -5.710 1.00 96.38 96 ILE A CA 1
ATOM 744 C C . ILE A 1 96 ? -0.255 4.783 -7.063 1.00 96.38 96 ILE A C 1
ATOM 746 O O . ILE A 1 96 ? 0.692 5.161 -7.761 1.00 96.38 96 ILE A O 1
ATOM 750 N N . ASP A 1 97 ? -1.528 4.897 -7.418 1.00 93.69 97 ASP A N 1
ATOM 751 C CA . ASP A 1 97 ? -1.959 5.659 -8.585 1.00 93.69 97 ASP A CA 1
ATOM 752 C C . ASP A 1 97 ? -1.459 7.115 -8.494 1.00 93.69 97 ASP A C 1
ATOM 754 O O . ASP A 1 97 ? -1.371 7.682 -7.398 1.00 93.69 97 ASP A O 1
ATOM 758 N N . ASP A 1 98 ? -1.056 7.693 -9.627 1.00 92.81 98 ASP A N 1
ATOM 759 C CA . ASP A 1 98 ? -0.575 9.077 -9.709 1.00 92.81 98 ASP A CA 1
ATOM 760 C C . ASP A 1 98 ? -1.582 10.042 -10.358 1.00 92.81 98 ASP A C 1
ATOM 762 O O . ASP A 1 98 ? -1.203 11.142 -10.771 1.00 92.81 98 ASP A O 1
ATOM 766 N N . ASP A 1 99 ? -2.855 9.636 -10.423 1.00 90.81 99 ASP A N 1
ATOM 767 C CA . ASP A 1 99 ? -3.988 10.310 -11.063 1.00 90.81 99 ASP A CA 1
ATOM 768 C C . ASP A 1 99 ? -3.756 10.606 -12.563 1.00 90.81 99 ASP A C 1
ATOM 770 O O . ASP A 1 99 ? -4.362 11.515 -13.143 1.00 90.81 99 ASP A O 1
ATOM 774 N N . SER A 1 100 ? -2.847 9.866 -13.208 1.00 92.56 100 SER A N 1
ATOM 775 C CA . SER A 1 100 ? -2.535 9.994 -14.633 1.00 92.56 100 SER A CA 1
ATOM 776 C C . SER A 1 100 ? -3.5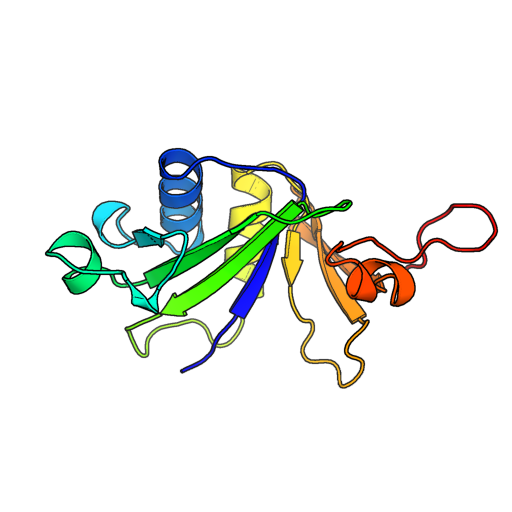46 9.255 -15.510 1.00 92.56 100 SER A C 1
ATOM 778 O O . SER A 1 100 ? -4.024 8.176 -15.179 1.00 92.56 100 SER A O 1
ATOM 780 N N . ASP A 1 101 ? -3.789 9.771 -16.719 1.00 91.88 101 ASP A N 1
ATOM 781 C CA . ASP A 1 101 ? -4.564 9.060 -17.750 1.00 91.88 101 ASP A CA 1
ATOM 782 C C . ASP A 1 101 ? -3.839 7.802 -18.284 1.00 91.88 101 ASP A C 1
ATOM 784 O O . ASP A 1 101 ? -4.402 7.037 -19.072 1.00 91.88 101 ASP A O 1
ATOM 788 N N . ASN A 1 102 ? -2.565 7.605 -17.926 1.00 91.56 102 ASN A N 1
ATOM 789 C CA . ASN A 1 102 ? -1.785 6.441 -18.325 1.00 91.56 102 ASN A CA 1
ATOM 790 C C . ASN A 1 102 ? -1.904 5.324 -17.271 1.00 91.56 102 ASN A C 1
ATOM 792 O O . ASN A 1 102 ? -1.244 5.423 -16.240 1.00 91.56 102 ASN A O 1
ATOM 796 N N . PRO A 1 103 ? -2.626 4.221 -17.551 1.00 89.19 103 PRO A N 1
ATOM 797 C CA . PRO A 1 103 ? -2.872 3.161 -16.567 1.00 89.19 103 PRO A CA 1
ATOM 798 C C . PRO A 1 103 ? -1.606 2.388 -16.172 1.00 89.19 103 PRO A C 1
ATO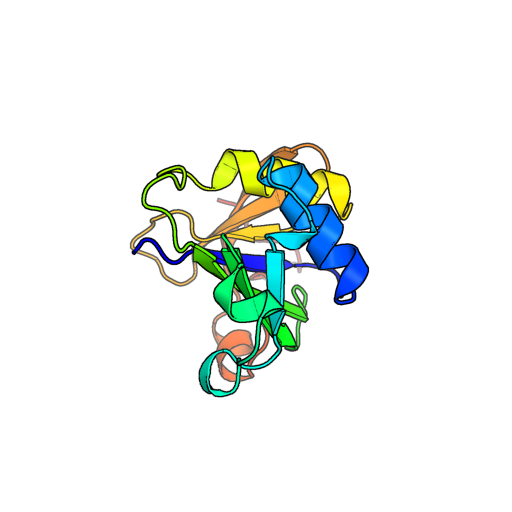M 800 O O . PRO A 1 103 ? -1.592 1.674 -15.180 1.00 89.19 103 PRO A O 1
ATOM 803 N N . TRP A 1 104 ? -0.527 2.527 -16.945 1.00 92.38 104 TRP A N 1
ATOM 804 C CA . TRP A 1 104 ? 0.754 1.876 -16.671 1.00 92.38 104 TRP A CA 1
ATOM 805 C C . TRP A 1 104 ? 1.702 2.764 -15.879 1.00 92.38 104 TRP A C 1
ATOM 807 O O . TRP A 1 104 ? 2.872 2.420 -15.736 1.00 92.38 104 TRP A O 1
ATOM 817 N N . GLN A 1 105 ? 1.262 3.943 -15.457 1.00 94.56 105 GLN A N 1
ATOM 818 C CA . GLN A 1 105 ? 2.066 4.898 -14.719 1.00 94.56 105 GLN A CA 1
ATOM 819 C C . GLN A 1 105 ? 1.636 4.888 -13.255 1.00 94.56 105 GLN A C 1
ATOM 821 O O . GLN A 1 105 ? 0.453 4.884 -12.953 1.00 94.56 105 GLN A O 1
ATOM 826 N N . MET A 1 106 ? 2.607 4.852 -12.346 1.00 95.94 106 MET A N 1
ATOM 827 C CA . MET A 1 106 ? 2.348 4.888 -10.909 1.00 95.94 106 MET A CA 1
ATOM 828 C C . MET A 1 106 ? 3.378 5.752 -10.193 1.00 95.94 106 MET A C 1
ATOM 830 O O . MET A 1 106 ? 4.493 5.973 -10.681 1.00 95.94 106 MET A O 1
ATOM 834 N N . LEU A 1 107 ? 3.041 6.180 -8.981 1.00 96.81 107 LEU A N 1
ATOM 835 C CA . LEU A 1 107 ? 3.965 6.830 -8.069 1.00 96.81 107 LEU A CA 1
ATOM 836 C C . LEU A 1 107 ? 4.612 5.787 -7.151 1.00 96.81 107 LEU A C 1
ATOM 838 O O . LEU A 1 107 ? 3.960 5.213 -6.282 1.00 96.81 107 LEU A O 1
ATOM 842 N N . GLU A 1 108 ? 5.920 5.571 -7.300 1.00 97.75 108 GLU A N 1
ATOM 843 C CA . GLU A 1 108 ? 6.699 4.802 -6.331 1.00 97.75 108 GLU A CA 1
ATOM 844 C C . GLU A 1 108 ? 7.090 5.694 -5.154 1.00 97.75 108 GLU A C 1
ATOM 846 O O . GLU A 1 108 ? 7.733 6.733 -5.326 1.00 97.75 108 GLU A O 1
ATOM 851 N N . VAL A 1 109 ? 6.755 5.238 -3.952 1.00 98.12 109 VAL A N 1
ATOM 852 C CA . VAL A 1 109 ? 7.129 5.833 -2.674 1.00 98.12 109 VAL A CA 1
ATOM 853 C C . VAL A 1 109 ? 8.131 4.918 -1.979 1.00 98.12 109 VAL A C 1
ATOM 855 O O . VAL A 1 109 ? 7.860 3.746 -1.711 1.00 98.12 109 VAL A O 1
ATOM 858 N N . THR A 1 110 ? 9.319 5.435 -1.690 1.00 98.19 110 THR A N 1
ATOM 859 C CA . THR A 1 110 ? 10.382 4.697 -0.998 1.00 98.19 110 THR A CA 1
ATOM 860 C C . THR A 1 110 ? 10.301 4.879 0.526 1.00 98.19 110 THR A C 1
ATOM 862 O O . THR A 1 110 ? 9.690 5.836 1.006 1.00 98.19 110 THR A O 1
ATOM 865 N N . PRO A 1 111 ? 10.954 4.005 1.324 1.00 98.06 111 PRO A N 1
ATOM 866 C CA . PRO A 1 111 ? 10.937 4.101 2.791 1.00 98.06 111 PRO A CA 1
ATOM 867 C C . PRO A 1 111 ? 11.471 5.415 3.378 1.00 98.06 111 PRO A C 1
ATOM 869 O O . PRO A 1 111 ? 11.159 5.749 4.516 1.00 98.06 111 PRO A O 1
ATOM 872 N N . ASP A 1 112 ? 12.307 6.144 2.635 1.00 97.81 112 ASP A N 1
ATOM 873 C CA . ASP A 1 112 ? 12.839 7.455 3.030 1.00 97.81 112 ASP A CA 1
ATOM 874 C C . ASP A 1 112 ? 11.883 8.620 2.692 1.00 97.81 112 ASP A C 1
ATOM 876 O O . ASP A 1 112 ? 12.198 9.777 2.964 1.00 97.81 112 ASP A O 1
ATOM 880 N N . GLY A 1 113 ? 10.712 8.322 2.117 1.00 96.12 113 GLY A N 1
ATOM 881 C CA . GLY A 1 113 ? 9.700 9.296 1.714 1.00 96.12 113 GLY A CA 1
ATOM 882 C C . GLY A 1 113 ? 9.936 9.933 0.343 1.00 96.12 113 GLY A C 1
ATOM 883 O O . GLY A 1 113 ? 9.140 10.794 -0.056 1.00 96.12 113 GLY A O 1
ATOM 884 N N . THR A 1 114 ? 10.990 9.533 -0.378 1.00 97.44 114 THR A N 1
ATOM 885 C CA . THR A 1 114 ? 11.199 9.946 -1.771 1.00 97.44 114 THR A CA 1
ATOM 886 C C . THR A 1 114 ? 10.088 9.379 -2.656 1.00 97.44 114 THR A C 1
ATOM 888 O O . THR A 1 114 ? 9.601 8.268 -2.452 1.00 97.44 114 THR A O 1
ATOM 891 N N . THR A 1 115 ? 9.665 10.169 -3.640 1.00 96.81 115 THR A N 1
ATOM 892 C CA . THR A 1 115 ? 8.635 9.787 -4.610 1.00 96.81 115 THR A CA 1
ATOM 893 C C . THR A 1 115 ? 9.158 9.941 -6.022 1.00 96.81 115 THR A C 1
ATOM 895 O O . THR A 1 115 ? 9.820 10.936 -6.322 1.00 96.81 115 THR A O 1
ATOM 898 N N . ARG A 1 116 ? 8.839 8.990 -6.896 1.00 96.06 116 ARG A N 1
ATOM 899 C CA . ARG A 1 116 ? 9.136 9.087 -8.329 1.00 96.06 116 ARG A CA 1
ATOM 900 C C . ARG A 1 116 ? 8.085 8.370 -9.159 1.00 96.06 116 ARG A C 1
ATOM 902 O O . ARG A 1 116 ? 7.560 7.347 -8.735 1.00 96.06 116 ARG A O 1
ATOM 909 N N . THR A 1 117 ? 7.841 8.876 -10.357 1.00 96.12 117 THR A N 1
ATOM 910 C CA . THR A 1 117 ? 6.990 8.205 -11.337 1.00 96.12 117 THR A CA 1
ATOM 911 C C . THR A 1 117 ? 7.726 7.005 -11.927 1.00 96.12 117 THR A C 1
ATOM 913 O O . THR A 1 117 ? 8.879 7.108 -12.362 1.00 96.12 117 THR A O 1
ATOM 916 N N . VAL A 1 118 ? 7.053 5.862 -11.937 1.00 95.44 118 VAL A N 1
ATOM 917 C CA . VAL A 1 118 ? 7.517 4.603 -12.521 1.00 95.44 118 VAL A CA 1
ATOM 918 C C . VAL A 1 118 ? 6.477 4.079 -13.503 1.00 95.44 118 VAL A C 1
ATOM 920 O O . VAL A 1 118 ? 5.323 4.501 -13.477 1.00 95.44 118 VAL A O 1
ATOM 923 N N . TYR A 1 119 ? 6.898 3.160 -14.368 1.00 94.69 119 TYR A N 1
ATOM 924 C CA . TYR A 1 119 ? 6.005 2.482 -15.300 1.00 94.69 119 TYR A CA 1
ATOM 925 C C . TYR A 1 119 ? 5.905 1.000 -14.950 1.00 94.69 119 TYR A C 1
ATOM 927 O O . TYR A 1 119 ? 6.921 0.389 -14.611 1.00 94.69 119 TYR A O 1
ATOM 935 N N . LEU A 1 120 ? 4.707 0.436 -15.049 1.00 93.31 120 LEU A N 1
ATOM 936 C CA . LEU A 1 120 ? 4.438 -0.991 -14.932 1.00 93.31 120 LEU A CA 1
ATOM 937 C C . LEU A 1 120 ? 4.749 -1.718 -16.246 1.00 93.31 120 LEU A C 1
ATOM 939 O O . LEU A 1 120 ? 4.706 -1.126 -17.328 1.00 93.31 120 LEU A O 1
ATOM 943 N N . ASP A 1 121 ? 5.106 -2.994 -16.135 1.00 94.19 121 ASP A N 1
ATOM 944 C CA . ASP A 1 121 ? 5.275 -3.903 -17.267 1.00 94.19 121 ASP A CA 1
ATOM 945 C C . ASP A 1 121 ? 3.911 -4.503 -17.668 1.00 94.19 121 ASP A C 1
ATOM 947 O O . ASP A 1 121 ? 3.389 -5.337 -16.923 1.00 94.19 121 ASP A O 1
ATOM 951 N N . PRO A 1 122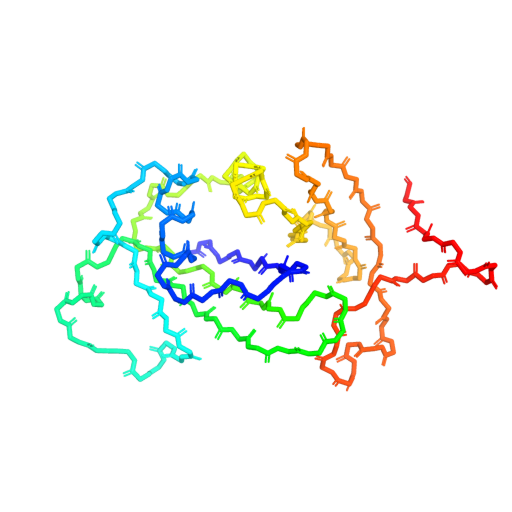 ? 3.322 -4.104 -18.814 1.00 91.44 122 PRO A N 1
ATOM 952 C CA . PRO A 1 122 ? 1.980 -4.543 -19.194 1.00 91.44 122 PRO A CA 1
ATOM 953 C C . PRO A 1 122 ? 1.895 -6.052 -19.441 1.00 91.44 122 PRO A C 1
ATOM 955 O O . PRO A 1 122 ? 0.868 -6.661 -19.156 1.00 91.44 122 PRO A O 1
ATOM 958 N N . ASP A 1 123 ? 2.985 -6.673 -19.903 1.00 91.38 123 ASP A N 1
ATOM 959 C CA . ASP A 1 123 ? 3.015 -8.113 -20.173 1.00 91.38 123 ASP A CA 1
ATOM 960 C C . ASP A 1 123 ? 2.990 -8.930 -18.865 1.00 91.38 123 ASP A C 1
ATOM 962 O O . ASP A 1 123 ? 2.542 -10.078 -18.846 1.00 91.38 123 ASP A O 1
ATOM 966 N N . ALA A 1 124 ? 3.483 -8.356 -17.760 1.00 89.06 124 ALA A N 1
ATOM 967 C CA . ALA A 1 124 ? 3.462 -8.994 -16.446 1.00 89.06 124 ALA A CA 1
ATOM 968 C C . ALA A 1 124 ? 2.085 -8.898 -15.773 1.00 89.06 124 ALA A C 1
ATOM 970 O O . ALA A 1 124 ? 1.666 -9.840 -15.096 1.00 89.06 124 ALA A O 1
ATOM 971 N N . GLU A 1 125 ? 1.362 -7.796 -15.984 1.00 82.00 125 GLU A N 1
ATOM 972 C CA . GLU A 1 125 ? 0.033 -7.601 -15.399 1.00 82.00 125 GLU A CA 1
ATOM 973 C C . GLU A 1 125 ? -0.985 -8.604 -15.958 1.00 82.00 125 GLU A C 1
ATOM 975 O O . GLU A 1 125 ? -1.779 -9.159 -15.197 1.00 82.00 125 GLU A O 1
ATOM 980 N N . ASP A 1 126 ? -0.879 -8.954 -17.245 1.00 84.19 126 ASP A N 1
ATOM 981 C CA . ASP A 1 126 ? -1.670 -10.025 -17.874 1.00 84.19 126 ASP A CA 1
ATOM 982 C C . ASP A 1 126 ? -1.477 -11.400 -17.190 1.00 84.19 126 ASP A C 1
ATOM 984 O O . ASP A 1 126 ? -2.314 -12.299 -17.321 1.00 84.19 126 ASP A O 1
ATOM 988 N N . LEU A 1 127 ? -0.385 -11.574 -16.435 1.00 84.50 127 LEU A N 1
ATOM 989 C CA . LEU A 1 127 ? -0.087 -12.764 -15.630 1.00 84.50 127 LEU A CA 1
ATOM 990 C C . LEU A 1 127 ? -0.485 -12.612 -14.150 1.00 84.50 127 LEU A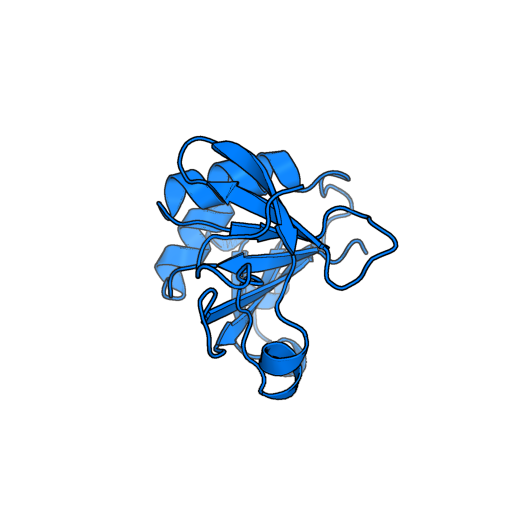 C 1
ATOM 992 O O . LEU A 1 127 ? -0.260 -13.532 -13.361 1.00 84.50 127 LEU A O 1
ATOM 996 N N . GLY A 1 128 ? -1.080 -11.481 -13.763 1.00 86.88 128 GLY A N 1
ATOM 997 C CA . GLY A 1 128 ? -1.402 -11.144 -12.375 1.00 86.88 128 GLY A CA 1
ATOM 998 C C . GLY A 1 128 ? -0.178 -10.739 -11.547 1.00 86.88 128 GLY A C 1
ATOM 999 O O . GLY A 1 128 ? -0.168 -10.933 -10.327 1.00 86.88 128 GLY A O 1
ATOM 1000 N N . GLU A 1 129 ? 0.872 -10.226 -12.193 1.00 92.19 129 GLU A N 1
ATOM 1001 C CA . GLU A 1 129 ? 2.093 -9.760 -11.540 1.00 92.19 129 GLU A CA 1
ATOM 1002 C C . GLU A 1 129 ? 2.293 -8.255 -11.719 1.00 92.19 129 GLU A C 1
ATOM 1004 O O . GLU A 1 129 ? 2.307 -7.745 -12.835 1.00 92.19 129 GLU A O 1
ATOM 1009 N N . PHE A 1 130 ? 2.575 -7.548 -10.625 1.00 91.00 130 PHE A N 1
ATOM 1010 C CA . PHE A 1 130 ? 2.934 -6.132 -10.690 1.00 91.00 130 PHE A CA 1
ATOM 1011 C C . PHE A 1 130 ? 4.453 -5.977 -10.665 1.00 91.00 130 PHE A C 1
ATOM 1013 O O . PHE A 1 130 ? 5.107 -6.044 -9.617 1.00 91.00 130 PHE A O 1
ATOM 1020 N N . ASN A 1 131 ? 5.020 -5.785 -11.855 1.00 92.62 131 ASN A N 1
ATOM 1021 C CA . ASN A 1 131 ? 6.448 -5.590 -12.080 1.00 92.62 131 ASN A CA 1
ATOM 1022 C C . ASN A 1 131 ? 6.716 -4.202 -12.668 1.00 92.62 131 ASN A C 1
ATOM 1024 O O . ASN A 1 131 ? 5.928 -3.681 -13.453 1.00 92.62 131 ASN A O 1
ATOM 1028 N N . LEU A 1 132 ? 7.860 -3.607 -12.320 1.00 93.56 132 LEU A N 1
ATOM 1029 C CA . LEU A 1 132 ? 8.293 -2.359 -12.949 1.00 93.56 132 LEU A CA 1
ATOM 1030 C C . LEU A 1 132 ? 8.867 -2.632 -14.339 1.00 93.56 132 LEU A C 1
ATOM 1032 O O . LEU A 1 132 ? 9.707 -3.523 -14.503 1.00 93.56 132 LEU A O 1
ATOM 1036 N N . LEU A 1 133 ? 8.505 -1.789 -15.303 1.00 91.75 133 LEU A N 1
ATOM 1037 C CA . LEU A 1 133 ? 9.047 -1.813 -16.650 1.00 91.75 133 LEU A CA 1
ATOM 1038 C C . LEU A 1 133 ? 10.554 -1.536 -16.621 1.00 91.75 133 LEU A C 1
ATOM 1040 O O . LEU A 1 133 ? 11.034 -0.474 -16.195 1.00 91.75 133 LEU A O 1
ATOM 1044 N N . LYS A 1 134 ? 11.316 -2.505 -17.125 1.00 85.25 134 LYS A N 1
ATOM 1045 C CA . LYS A 1 134 ? 12.767 -2.398 -17.275 1.00 85.25 134 LYS A CA 1
ATOM 1046 C C . LYS A 1 134 ? 13.101 -1.895 -18.676 1.00 85.25 134 LYS A C 1
ATOM 1048 O O . LYS A 1 134 ? 12.560 -2.355 -19.676 1.00 85.25 134 LYS A O 1
ATOM 1053 N N . ALA A 1 135 ? 14.015 -0.942 -18.756 1.00 75.88 135 ALA A N 1
ATOM 1054 C CA . ALA A 1 135 ? 14.681 -0.551 -19.980 1.00 75.88 135 ALA A CA 1
ATOM 1055 C C . ALA A 1 135 ? 15.456 -1.747 -20.580 1.00 75.88 135 ALA A C 1
ATOM 1057 O O . ALA A 1 135 ? 15.810 -2.683 -19.859 1.00 75.88 135 ALA A O 1
ATOM 1058 N N . PRO A 1 136 ? 15.782 -1.722 -21.888 1.00 63.19 136 PRO A N 1
ATOM 1059 C CA . PRO A 1 136 ? 16.457 -2.836 -22.567 1.00 63.19 136 PRO A CA 1
ATOM 1060 C C . PRO A 1 136 ? 17.814 -3.247 -21.967 1.00 63.19 136 PRO A C 1
ATOM 1062 O O . PRO A 1 136 ? 18.284 -4.355 -22.200 1.00 63.19 136 PRO A O 1
ATOM 1065 N N . ASN A 1 137 ? 18.456 -2.360 -21.202 1.00 72.38 137 ASN A N 1
ATOM 1066 C CA . ASN A 1 137 ? 19.702 -2.614 -20.473 1.00 72.38 137 ASN A CA 1
ATOM 1067 C C . ASN A 1 137 ? 19.481 -3.213 -19.064 1.00 72.38 137 ASN A C 1
ATOM 1069 O O . ASN A 1 137 ? 20.448 -3.421 -18.335 1.00 72.38 137 ASN A O 1
ATOM 1073 N N . GLY A 1 138 ? 18.230 -3.478 -18.676 1.00 65.06 138 GLY A N 1
ATOM 1074 C CA . GLY A 1 138 ? 17.835 -3.976 -17.359 1.00 65.06 138 GLY A CA 1
ATOM 1075 C C . GLY A 1 138 ? 17.644 -2.894 -16.289 1.00 65.06 138 GLY A C 1
ATOM 1076 O O . GLY A 1 138 ? 17.252 -3.229 -15.171 1.00 65.06 138 GLY A O 1
ATOM 1077 N N . GLU A 1 139 ? 17.895 -1.618 -16.597 1.00 71.62 139 GLU A N 1
ATOM 1078 C CA . GLU A 1 139 ? 17.640 -0.504 -15.674 1.00 71.62 139 GLU A CA 1
ATOM 1079 C C . GLU A 1 139 ? 16.147 -0.186 -15.597 1.00 71.62 139 GLU A C 1
ATOM 1081 O O . GLU A 1 139 ? 15.385 -0.513 -16.495 1.00 71.62 139 GLU A O 1
ATOM 1086 N N . ARG A 1 140 ? 15.684 0.459 -14.527 1.00 72.94 140 ARG A N 1
ATOM 1087 C CA . ARG A 1 140 ? 14.273 0.863 -14.429 1.00 72.94 140 ARG A CA 1
ATOM 1088 C C . ARG A 1 140 ? 14.015 2.088 -15.289 1.00 72.94 140 ARG A C 1
ATOM 1090 O O . ARG A 1 140 ? 14.796 3.038 -15.245 1.00 72.94 140 ARG A O 1
ATOM 1097 N N . LYS A 1 141 ? 12.896 2.100 -16.014 1.00 68.44 141 LYS A N 1
ATOM 1098 C CA . LYS A 1 141 ? 12.450 3.308 -16.706 1.00 68.44 141 LYS A CA 1
ATOM 1099 C C . LYS A 1 141 ? 11.805 4.250 -15.685 1.00 68.44 141 LYS A C 1
ATOM 1101 O O . LYS A 1 141 ? 10.732 3.961 -15.164 1.00 68.44 141 LYS A O 1
ATOM 1106 N N . VAL A 1 142 ? 12.489 5.348 -15.381 1.00 71.06 142 VAL A N 1
ATOM 1107 C CA . VAL A 1 142 ? 11.991 6.441 -14.530 1.00 71.06 142 VAL A CA 1
ATOM 1108 C C . VAL A 1 142 ? 11.652 7.617 -15.447 1.00 71.06 142 VAL A C 1
ATOM 1110 O O . VAL A 1 142 ? 12.372 7.830 -16.427 1.00 71.06 142 VAL A O 1
ATOM 1113 N N . ALA A 1 143 ? 10.538 8.306 -15.181 1.00 68.38 143 ALA A N 1
ATOM 1114 C CA . ALA A 1 143 ? 10.155 9.513 -15.919 1.00 68.38 143 ALA A CA 1
ATOM 1115 C C . ALA A 1 143 ? 11.060 10.707 -15.574 1.00 68.38 143 ALA A C 1
ATOM 1117 O O . ALA A 1 143 ? 11.501 10.797 -14.403 1.00 68.38 143 ALA A O 1
#

Secondary structure (DSSP, 8-state):
---EEEEESS---HHHHHHHHHHHHT--GGGEEEES-STT--SHHHHH-SEEEEEEE-EESS-EEEEEEE-STT--S--HHHHHHHHHHHTS-EEEE-S-S-TTEEEEE-TTS-EEEEEB-HHHHTTTEE-BPBPTTS-B-B-